Protein AF-A0A3Q7RIY8-F1 (afdb_monomer_lite)

Radius of gyration: 18.78 Å; chains: 1; bounding box: 49×15×43 Å

pLDDT: mean 86.96, std 14.69, range [39.25, 98.12]

Sequence (69 aa):
MEIFLSATVEYALHVFNLQSNDTKAYRLVRILDSRIEQIITCFFTISTDPWNTIFELWNKTCLEGGSLS

Secondary structure (DSSP, 8-state):
-HHHHHHHHHHHHHHHHHH---SS--------------EEEEEEEEEEEGGGTEEEEEEEEEEEE----

Structure (mmCIF, N/CA/C/O backbone):
data_AF-A0A3Q7RIY8-F1
#
_entry.id   AF-A0A3Q7RIY8-F1
#
loop_
_atom_site.group_PDB
_atom_site.id
_atom_site.type_symbol
_atom_site.label_atom_id
_atom_site.label_alt_id
_atom_site.label_comp_id
_atom_site.label_asym_id
_atom_site.label_entity_id
_atom_site.label_seq_id
_atom_site.pdbx_PDB_ins_code
_atom_site.Cartn_x
_atom_site.Cartn_y
_atom_site.Cartn_z
_atom_site.occupancy
_atom_site.B_iso_or_equiv
_atom_site.auth_seq_id
_atom_site.auth_comp_id
_atom_site.auth_asym_id
_atom_site.auth_atom_id
_atom_site.pdbx_PDB_model_num
ATOM 1 N N . MET A 1 1 ? -8.583 -7.997 -11.846 1.00 53.81 1 MET A N 1
ATOM 2 C CA . MET A 1 1 ? -9.589 -6.960 -11.527 1.00 53.81 1 MET A CA 1
ATOM 3 C C . MET A 1 1 ? -10.080 -7.109 -10.088 1.00 53.81 1 MET A C 1
ATOM 5 O O . MET A 1 1 ? -9.982 -6.142 -9.353 1.00 53.81 1 MET A O 1
ATOM 9 N N . GLU A 1 2 ? -10.456 -8.315 -9.642 1.00 59.19 2 GLU A N 1
ATOM 10 C CA . GLU A 1 2 ? -10.836 -8.591 -8.236 1.00 59.19 2 GLU A CA 1
ATOM 11 C C . GLU A 1 2 ? -9.716 -8.361 -7.199 1.00 59.19 2 GLU A C 1
ATOM 13 O O . GLU A 1 2 ? -9.987 -7.922 -6.086 1.00 59.19 2 GLU A O 1
ATOM 18 N N . ILE A 1 3 ? -8.448 -8.587 -7.569 1.00 59.59 3 ILE A N 1
ATOM 19 C CA . ILE A 1 3 ? -7.303 -8.491 -6.640 1.00 59.59 3 ILE A CA 1
ATOM 20 C C . ILE A 1 3 ? -7.129 -7.069 -6.072 1.00 59.59 3 ILE A C 1
ATOM 22 O O . ILE A 1 3 ? -6.869 -6.913 -4.881 1.00 59.59 3 ILE A O 1
ATOM 26 N N . PHE A 1 4 ? -7.304 -6.028 -6.899 1.00 65.12 4 PHE A N 1
ATOM 27 C C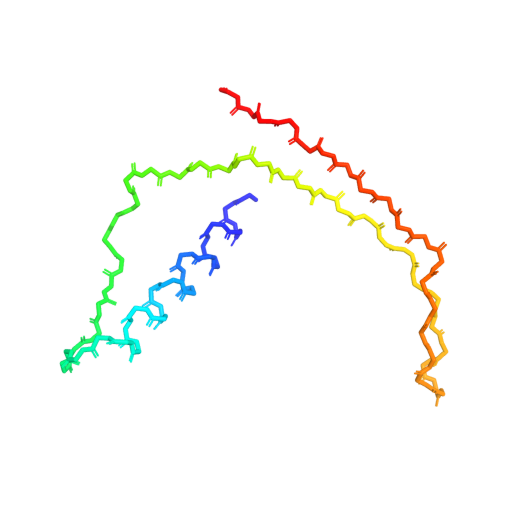A . PHE A 1 4 ? -7.133 -4.639 -6.454 1.00 65.12 4 PHE A CA 1
ATOM 28 C C . PHE A 1 4 ? -8.223 -4.218 -5.466 1.00 65.12 4 PHE A C 1
ATOM 30 O O . PHE A 1 4 ? -7.917 -3.579 -4.465 1.00 65.12 4 PHE A O 1
ATOM 37 N N . LEU A 1 5 ? -9.472 -4.632 -5.700 1.00 77.19 5 LEU A N 1
ATOM 38 C CA . LEU A 1 5 ? -10.565 -4.348 -4.774 1.00 77.19 5 LEU A CA 1
ATOM 39 C C . LEU A 1 5 ? -10.355 -5.068 -3.431 1.00 77.19 5 LEU A C 1
ATOM 41 O O . LEU A 1 5 ? -10.551 -4.448 -2.389 1.00 77.19 5 LEU A O 1
ATOM 45 N N . SER A 1 6 ? -9.896 -6.328 -3.443 1.00 84.62 6 SER A N 1
ATOM 46 C CA . SER A 1 6 ? -9.615 -7.084 -2.209 1.00 84.62 6 SER A CA 1
ATOM 47 C C . SER A 1 6 ? -8.556 -6.392 -1.355 1.00 84.62 6 SER A C 1
ATOM 49 O O . SER A 1 6 ? -8.806 -6.095 -0.190 1.00 84.62 6 SER A O 1
ATOM 51 N N . ALA A 1 7 ? -7.411 -6.044 -1.950 1.00 87.75 7 ALA A N 1
ATOM 52 C CA . ALA A 1 7 ? -6.312 -5.416 -1.220 1.00 87.75 7 ALA A CA 1
ATOM 53 C C . ALA A 1 7 ? -6.703 -4.045 -0.641 1.00 87.75 7 ALA A C 1
ATOM 55 O O . ALA A 1 7 ? -6.373 -3.733 0.504 1.00 87.75 7 ALA A O 1
ATOM 56 N N . THR A 1 8 ? -7.440 -3.227 -1.401 1.00 88.00 8 THR A N 1
ATOM 57 C CA . THR A 1 8 ? -7.925 -1.927 -0.915 1.00 88.00 8 THR A CA 1
ATOM 58 C C . THR A 1 8 ? -8.901 -2.084 0.249 1.00 88.00 8 THR A C 1
ATOM 60 O O . THR A 1 8 ? -8.798 -1.355 1.236 1.00 88.00 8 THR A O 1
ATOM 63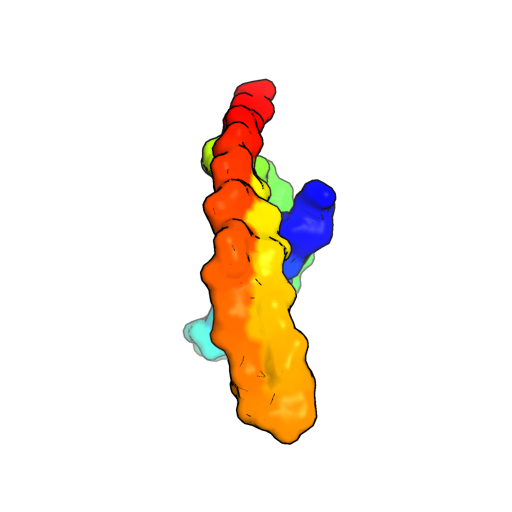 N N . VAL A 1 9 ? -9.833 -3.035 0.162 1.00 92.75 9 VAL A N 1
ATOM 64 C CA . VAL A 1 9 ? -10.824 -3.271 1.220 1.00 92.75 9 VAL A CA 1
ATOM 65 C C . VAL A 1 9 ? -10.172 -3.848 2.477 1.00 92.75 9 VAL A C 1
ATOM 67 O O . VAL A 1 9 ? -10.500 -3.417 3.581 1.00 92.75 9 VAL A O 1
ATOM 70 N N . GLU A 1 10 ? -9.218 -4.768 2.328 1.00 93.50 10 GLU A N 1
ATOM 71 C CA . GLU A 1 10 ? -8.428 -5.307 3.441 1.00 93.50 10 GLU A CA 1
ATOM 72 C C . GLU A 1 10 ? -7.640 -4.207 4.154 1.00 93.50 10 GLU A C 1
ATOM 74 O O . GLU A 1 10 ? -7.694 -4.105 5.382 1.00 93.50 10 GLU A O 1
ATOM 79 N N . TYR A 1 11 ? -6.966 -3.340 3.394 1.00 94.44 11 TYR A N 1
ATOM 80 C CA . TYR A 1 11 ? -6.248 -2.197 3.947 1.00 94.44 11 TYR A CA 1
ATOM 81 C C . TYR A 1 11 ? -7.184 -1.246 4.704 1.00 94.44 11 TYR A C 1
ATOM 83 O O . TYR A 1 11 ? -6.903 -0.885 5.848 1.00 94.44 11 TYR A O 1
ATOM 91 N N . ALA A 1 12 ? -8.320 -0.877 4.107 1.00 95.19 12 ALA A N 1
ATOM 92 C CA . ALA A 1 12 ? -9.292 0.009 4.743 1.00 95.19 12 ALA A CA 1
ATOM 93 C C . ALA A 1 12 ? -9.840 -0.585 6.052 1.00 95.19 12 ALA A C 1
ATOM 95 O O . ALA A 1 12 ? -9.902 0.106 7.070 1.00 95.19 12 ALA A O 1
ATOM 96 N N . LEU A 1 13 ? -10.182 -1.878 6.050 1.00 96.88 13 LEU A N 1
ATOM 97 C CA . LEU A 1 13 ? -10.646 -2.585 7.242 1.00 96.88 13 LEU A CA 1
ATOM 98 C C . LEU A 1 13 ? -9.562 -2.646 8.327 1.00 96.88 13 LEU A C 1
ATOM 100 O O . LEU A 1 13 ? -9.861 -2.475 9.509 1.00 96.88 13 LEU A O 1
ATOM 104 N N . HIS A 1 14 ? -8.306 -2.875 7.940 1.00 97.19 14 HIS A N 1
ATOM 105 C CA . HIS A 1 14 ? -7.175 -2.887 8.863 1.00 97.19 14 HIS A CA 1
ATOM 106 C C . HIS A 1 14 ? -6.985 -1.527 9.542 1.00 97.19 14 HIS A C 1
ATOM 108 O O . HIS A 1 14 ? -6.928 -1.461 10.770 1.00 97.19 14 HIS A O 1
ATOM 114 N N . VAL A 1 15 ? -6.952 -0.443 8.762 1.00 98.12 15 VAL A N 1
ATOM 115 C CA . VAL A 1 15 ? -6.816 0.923 9.288 1.00 98.12 15 VAL A CA 1
ATOM 116 C C . VAL A 1 15 ? -7.977 1.269 10.221 1.00 98.12 15 VAL A C 1
ATOM 118 O O . VAL A 1 15 ? -7.742 1.784 11.311 1.00 98.12 15 VAL A O 1
ATOM 121 N N . PHE A 1 16 ? -9.212 0.928 9.846 1.00 97.94 16 PHE A N 1
ATOM 122 C CA . PHE A 1 16 ? -10.384 1.142 10.697 1.00 97.94 16 PHE A CA 1
ATOM 123 C C . PHE A 1 16 ? -10.261 0.414 12.043 1.00 97.94 16 PHE A C 1
ATOM 125 O O . PHE A 1 16 ? -10.491 1.006 13.095 1.00 97.94 16 PHE A O 1
ATOM 132 N N . ASN A 1 17 ? -9.847 -0.856 12.024 1.00 98.00 17 ASN A N 1
ATOM 133 C CA . ASN A 1 17 ? -9.650 -1.646 13.239 1.00 98.00 17 ASN A CA 1
ATOM 134 C C . ASN A 1 17 ? -8.543 -1.092 14.146 1.00 98.00 17 ASN A C 1
ATOM 136 O O . ASN A 1 17 ? -8.669 -1.198 15.360 1.00 98.00 17 ASN A O 1
ATOM 140 N N . LEU A 1 18 ? -7.482 -0.500 13.585 1.00 97.62 18 LEU A N 1
ATOM 141 C CA . LEU A 1 18 ? -6.431 0.161 14.369 1.00 97.62 18 LEU A CA 1
ATOM 142 C C . LEU A 1 18 ? -6.898 1.471 15.013 1.00 97.62 18 LEU A C 1
ATOM 144 O O . LEU A 1 18 ? -6.404 1.838 16.075 1.00 97.62 18 LEU A O 1
ATOM 148 N N . GLN A 1 19 ? -7.798 2.197 14.348 1.00 98.12 19 GLN A N 1
ATOM 149 C CA . GLN A 1 19 ? -8.297 3.495 14.810 1.00 98.12 19 GLN A CA 1
ATOM 150 C C . GLN A 1 19 ? -9.492 3.382 15.759 1.00 98.12 19 GLN A C 1
ATOM 152 O O . GLN A 1 19 ? -9.792 4.333 16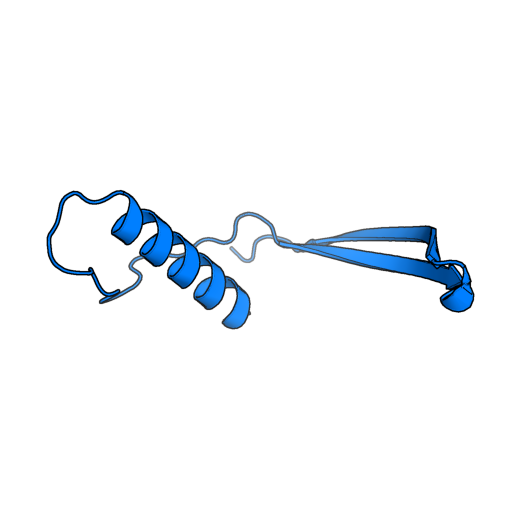.480 1.00 98.12 19 GLN A O 1
ATOM 157 N N . SER A 1 20 ? -10.200 2.254 15.745 1.00 97.38 20 SER A N 1
ATOM 158 C CA . SER A 1 20 ? -11.335 2.038 16.632 1.00 97.38 20 SER A CA 1
ATOM 159 C C . SER A 1 20 ? -10.882 1.860 18.084 1.00 97.38 20 SER A C 1
ATOM 161 O O . SER A 1 20 ? -9.891 1.195 18.368 1.00 97.38 20 SER A O 1
ATOM 163 N N . ASN A 1 21 ? -11.666 2.400 19.019 1.00 97.31 21 ASN A N 1
ATOM 164 C CA . ASN A 1 21 ? -11.492 2.161 20.456 1.00 97.31 21 ASN A CA 1
ATOM 165 C C . ASN A 1 21 ? -12.126 0.836 20.919 1.00 97.31 21 ASN A C 1
ATOM 167 O O . ASN A 1 21 ? -12.190 0.564 22.120 1.00 97.31 21 ASN A O 1
ATOM 171 N N . ASP A 1 22 ? -12.641 0.027 19.995 1.00 97.25 22 ASP A N 1
ATOM 172 C CA . ASP A 1 22 ? -13.228 -1.259 20.332 1.00 97.25 22 ASP A CA 1
ATOM 173 C C . ASP A 1 22 ? -12.202 -2.287 20.786 1.00 97.25 22 ASP A C 1
ATOM 175 O O . ASP A 1 22 ? -11.069 -2.373 20.324 1.00 97.25 22 A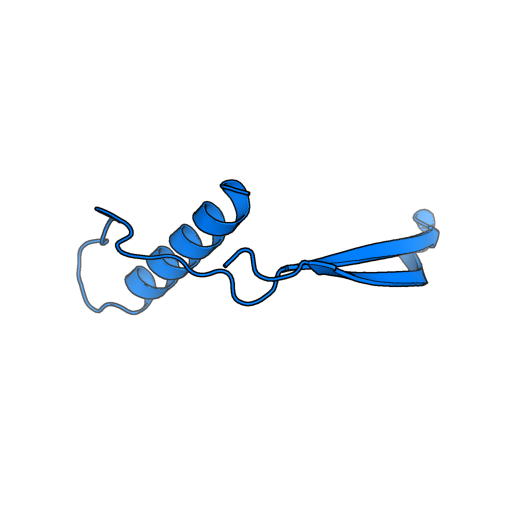SP A O 1
ATOM 179 N N . THR A 1 23 ? -12.668 -3.170 21.659 1.00 96.50 23 THR A N 1
ATOM 180 C CA . THR A 1 23 ? -11.882 -4.311 22.141 1.00 96.50 23 THR A CA 1
ATOM 181 C C . THR A 1 23 ? -11.914 -5.504 21.180 1.00 96.50 23 THR A C 1
ATOM 183 O O . THR A 1 23 ? -11.279 -6.531 21.435 1.00 96.50 23 THR A O 1
ATOM 186 N N . LYS A 1 24 ? -12.691 -5.407 20.094 1.00 97.38 24 LYS A N 1
ATOM 187 C CA . LYS A 1 24 ? -12.904 -6.462 19.102 1.00 97.38 24 LYS A CA 1
ATOM 188 C C . LYS A 1 24 ? -12.669 -5.918 17.701 1.00 97.38 24 LYS A C 1
ATOM 190 O O . LYS A 1 24 ? -13.068 -4.805 17.383 1.00 97.38 24 LYS A O 1
ATOM 195 N N . ALA A 1 25 ? -12.069 -6.754 16.861 1.00 96.19 25 ALA A N 1
ATOM 196 C CA . ALA A 1 25 ? -11.898 -6.445 15.454 1.00 96.19 25 ALA A CA 1
ATOM 197 C C . ALA A 1 2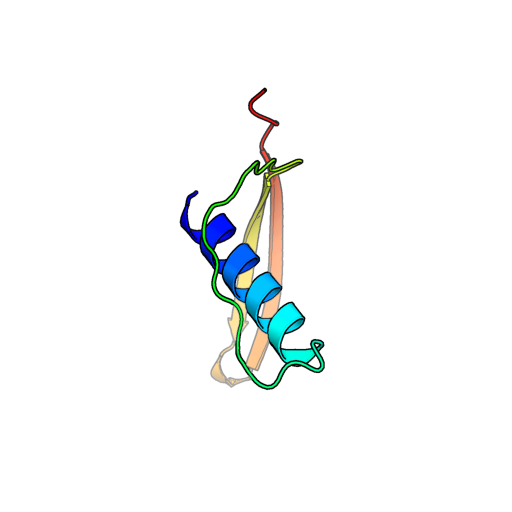5 ? -13.222 -6.603 14.696 1.00 96.19 25 ALA A C 1
ATOM 199 O O . ALA A 1 25 ? -13.973 -7.564 14.887 1.00 96.19 25 ALA A O 1
ATOM 200 N N . TYR A 1 26 ? -13.458 -5.674 13.786 1.00 97.12 26 TYR A N 1
ATOM 201 C CA . TYR A 1 26 ? -14.527 -5.703 12.810 1.00 97.12 26 TYR A CA 1
ATOM 202 C C . TYR A 1 26 ? -14.127 -6.562 11.611 1.00 97.12 26 TYR A C 1
ATOM 204 O O . TYR A 1 26 ? -12.960 -6.599 11.209 1.00 97.12 26 TYR A O 1
ATOM 212 N N . ARG A 1 27 ? -15.118 -7.232 11.012 1.00 96.31 27 ARG A N 1
ATOM 213 C CA . ARG A 1 27 ? -14.971 -7.991 9.765 1.00 96.31 27 ARG A CA 1
ATOM 214 C C . ARG A 1 27 ? -15.874 -7.423 8.682 1.00 96.31 27 ARG A C 1
ATOM 216 O O . ARG A 1 27 ? -16.984 -6.975 8.967 1.00 96.31 27 ARG A O 1
ATOM 223 N N . LEU A 1 28 ? -15.433 -7.529 7.435 1.00 94.75 28 LEU A N 1
ATOM 224 C CA . LEU A 1 28 ? -16.270 -7.220 6.286 1.00 94.75 28 LEU A CA 1
ATOM 225 C C . LEU A 1 28 ? -17.428 -8.228 6.190 1.00 94.75 28 LEU A C 1
ATOM 227 O O . LEU A 1 28 ? -17.222 -9.438 6.288 1.00 94.75 28 LEU A O 1
ATOM 231 N N . VAL A 1 29 ? -18.647 -7.724 5.997 1.00 95.25 29 VAL A N 1
ATOM 232 C CA . VAL A 1 29 ? -19.840 -8.556 5.760 1.00 95.25 29 VAL A CA 1
ATOM 233 C C . VAL A 1 29 ? -20.211 -8.549 4.283 1.00 95.25 29 VAL A C 1
ATOM 235 O O . VAL A 1 29 ? -20.400 -9.607 3.691 1.00 95.25 29 VAL A O 1
ATOM 238 N N . ARG A 1 30 ? -20.320 -7.358 3.688 1.00 92.19 30 ARG A N 1
ATOM 239 C CA . ARG A 1 30 ? -20.673 -7.174 2.281 1.00 92.19 30 ARG A CA 1
ATOM 240 C C . ARG A 1 30 ? -20.205 -5.803 1.798 1.00 92.19 30 ARG A C 1
ATOM 242 O O . ARG A 1 30 ? -20.359 -4.821 2.517 1.00 92.19 30 ARG A O 1
ATOM 249 N N . ILE A 1 31 ? -19.695 -5.747 0.571 1.00 89.50 31 ILE A N 1
ATOM 250 C CA . ILE A 1 31 ? -19.456 -4.495 -0.156 1.00 89.50 31 ILE A CA 1
ATOM 251 C C . ILE A 1 31 ? -20.780 -4.078 -0.804 1.00 89.50 31 ILE A C 1
ATOM 253 O O . ILE A 1 31 ? -21.404 -4.883 -1.498 1.00 89.50 31 ILE A O 1
ATOM 257 N N . LEU A 1 32 ? -21.238 -2.858 -0.520 1.00 90.19 32 LEU A N 1
ATOM 258 C CA . LEU A 1 32 ? -22.512 -2.349 -1.040 1.00 90.19 32 LEU A CA 1
ATOM 259 C C . LEU A 1 32 ? -22.372 -1.794 -2.457 1.00 90.19 32 LEU A C 1
ATOM 261 O O . LEU A 1 32 ? -23.235 -2.053 -3.288 1.00 90.19 32 LEU A O 1
ATOM 265 N N . ASP A 1 33 ? -21.287 -1.068 -2.711 1.00 85.94 33 ASP A N 1
ATOM 266 C CA . ASP A 1 33 ? -20.951 -0.505 -4.013 1.00 85.94 33 ASP A CA 1
ATOM 267 C C . ASP A 1 33 ? -19.428 -0.350 -4.131 1.00 85.94 33 ASP A C 1
ATOM 269 O O . ASP A 1 33 ? -18.730 -0.178 -3.127 1.00 85.94 33 ASP A O 1
ATOM 273 N N . SER A 1 34 ? -18.914 -0.436 -5.354 1.00 83.75 34 SER A N 1
ATOM 274 C CA . SER A 1 34 ? -17.506 -0.200 -5.659 1.00 83.75 34 SER A CA 1
ATOM 275 C C . SER A 1 34 ? -17.387 0.424 -7.039 1.00 83.75 34 SER A C 1
ATOM 277 O O . SER A 1 34 ? -17.620 -0.241 -8.050 1.00 83.75 34 SER A O 1
ATOM 279 N N . ARG A 1 35 ? -16.967 1.686 -7.082 1.00 79.00 35 ARG A N 1
ATOM 280 C CA . ARG A 1 35 ? -16.701 2.396 -8.327 1.00 79.00 35 ARG A CA 1
ATOM 281 C C . ARG A 1 35 ? -15.208 2.619 -8.475 1.00 79.00 35 ARG A C 1
ATOM 283 O O . ARG A 1 35 ? -14.562 3.174 -7.589 1.00 79.00 35 ARG A O 1
ATOM 290 N N . ILE A 1 36 ? -14.659 2.180 -9.600 1.00 76.38 36 ILE A N 1
ATOM 291 C CA . ILE A 1 36 ? -13.306 2.553 -9.997 1.00 76.38 36 ILE A CA 1
ATOM 292 C C . ILE A 1 36 ? -13.447 3.767 -10.908 1.00 76.38 36 ILE A C 1
ATOM 294 O O . ILE A 1 36 ? -13.964 3.650 -12.015 1.00 76.38 36 ILE A O 1
ATOM 298 N N . GLU A 1 37 ? -13.032 4.934 -10.419 1.00 74.12 37 GLU A N 1
ATOM 299 C CA . GLU A 1 37 ? -13.173 6.189 -11.165 1.00 74.12 37 GLU A CA 1
ATOM 300 C C . GLU A 1 37 ? -12.303 6.192 -12.427 1.00 74.12 37 GLU A C 1
ATOM 302 O O . GLU A 1 37 ? -12.793 6.520 -13.505 1.00 74.12 37 GLU A O 1
ATOM 307 N N . GLN A 1 38 ? -11.033 5.783 -12.313 1.00 72.44 38 GLN A N 1
ATOM 308 C CA . GLN A 1 38 ? -10.076 5.708 -13.420 1.00 72.44 38 GLN A CA 1
ATOM 309 C C . GLN A 1 38 ? -9.011 4.645 -13.126 1.00 72.44 38 GLN A C 1
ATOM 311 O O . GLN A 1 38 ? -8.406 4.643 -12.053 1.00 72.44 38 GLN A O 1
ATOM 316 N N . ILE A 1 39 ? -8.752 3.749 -14.082 1.00 74.88 39 ILE A N 1
ATOM 317 C CA . ILE A 1 39 ? -7.611 2.826 -14.004 1.00 74.88 39 ILE A CA 1
ATOM 318 C C . ILE A 1 39 ? -6.490 3.420 -14.839 1.00 74.88 39 ILE A C 1
ATOM 320 O O . ILE A 1 39 ? -6.549 3.378 -16.061 1.00 74.88 39 ILE A O 1
ATOM 324 N N . ILE A 1 40 ? -5.445 3.937 -14.201 1.00 82.88 40 ILE A N 1
ATOM 325 C CA . ILE A 1 40 ? -4.239 4.353 -14.920 1.00 82.88 40 ILE A CA 1
ATOM 326 C C . ILE A 1 40 ? -3.269 3.175 -14.924 1.00 82.88 40 ILE A C 1
ATOM 328 O O . ILE A 1 40 ? -2.728 2.797 -13.885 1.00 82.88 40 ILE A O 1
ATOM 332 N N . THR A 1 41 ? -3.045 2.584 -16.094 1.00 82.56 41 THR A N 1
ATOM 333 C CA . THR A 1 41 ? -2.054 1.515 -16.263 1.00 82.56 41 THR A CA 1
ATOM 334 C C . THR A 1 41 ? -0.749 2.125 -16.738 1.00 82.56 41 THR A C 1
ATOM 336 O O . THR A 1 41 ? -0.692 2.648 -17.847 1.00 82.56 41 THR A O 1
ATOM 339 N N . CYS A 1 42 ? 0.306 2.052 -15.928 1.00 90.06 42 CYS A N 1
ATOM 340 C CA . CYS A 1 42 ? 1.629 2.536 -16.316 1.00 90.06 42 CYS A CA 1
ATOM 341 C C . CYS A 1 42 ? 2.595 1.379 -16.587 1.00 90.06 42 CYS A C 1
ATOM 343 O O . CYS A 1 42 ? 2.741 0.470 -15.773 1.00 90.06 42 CYS A O 1
ATOM 345 N N . PHE A 1 43 ? 3.295 1.461 -17.713 1.00 92.69 43 PHE A N 1
ATOM 346 C CA . PHE A 1 43 ? 4.410 0.608 -18.093 1.00 92.69 43 PHE A CA 1
ATOM 347 C C . PHE A 1 43 ? 5.712 1.372 -17.874 1.00 92.69 43 PHE A C 1
ATOM 349 O O . PHE A 1 43 ? 5.870 2.497 -18.355 1.00 92.69 43 PHE A O 1
ATOM 356 N N . PHE A 1 44 ? 6.641 0.753 -17.151 1.00 95.50 44 PHE A N 1
ATOM 357 C CA . PHE A 1 44 ? 7.949 1.323 -16.858 1.00 95.50 44 PHE A CA 1
ATOM 358 C C . PHE A 1 44 ? 9.039 0.449 -17.469 1.00 95.50 44 PHE A C 1
ATOM 360 O O . PHE A 1 44 ? 8.987 -0.775 -17.374 1.00 95.50 44 PHE A O 1
ATOM 367 N N . THR A 1 45 ? 10.041 1.078 -18.073 1.00 96.81 45 THR A N 1
ATOM 368 C CA . THR A 1 45 ? 11.312 0.433 -18.418 1.00 96.81 45 THR A CA 1
ATOM 369 C C . THR A 1 45 ? 12.376 1.014 -17.509 1.00 96.81 45 THR A C 1
ATOM 371 O O . THR A 1 45 ? 12.610 2.222 -17.533 1.00 96.81 45 THR A O 1
ATOM 374 N N . ILE A 1 46 ? 12.988 0.163 -16.691 1.00 97.19 46 ILE A N 1
ATOM 375 C CA . ILE A 1 46 ? 14.017 0.546 -15.727 1.00 97.19 46 ILE A CA 1
ATOM 376 C C . ILE A 1 46 ? 15.290 -0.201 -16.117 1.00 97.19 46 ILE A C 1
ATOM 378 O O . ILE A 1 46 ? 15.278 -1.427 -16.209 1.00 97.19 46 ILE A O 1
ATOM 382 N N . SER A 1 47 ? 16.366 0.538 -16.369 1.00 97.25 47 SER A N 1
ATOM 383 C CA . SER A 1 47 ? 17.707 -0.027 -16.491 1.00 97.25 47 SER A CA 1
ATOM 384 C C . SER A 1 47 ? 18.296 -0.183 -15.095 1.00 97.25 47 SER A C 1
ATOM 386 O O . SER A 1 47 ? 18.121 0.692 -14.245 1.00 97.25 47 SER A O 1
ATOM 388 N N . THR A 1 48 ? 18.967 -1.301 -14.838 1.00 97.12 48 THR A N 1
ATOM 389 C CA . THR A 1 48 ? 19.541 -1.592 -13.523 1.00 97.12 48 THR A CA 1
ATOM 390 C C . THR A 1 48 ? 20.971 -2.077 -13.666 1.00 97.12 48 THR A C 1
ATOM 392 O O . THR A 1 48 ? 21.216 -2.991 -14.453 1.00 97.12 48 THR A O 1
ATOM 395 N N . ASP A 1 49 ? 21.872 -1.550 -12.842 1.00 97.19 49 ASP A N 1
ATOM 396 C CA . ASP A 1 49 ? 23.132 -2.213 -12.506 1.00 97.19 49 ASP A CA 1
ATOM 397 C C . ASP A 1 49 ? 23.011 -2.772 -11.076 1.00 97.19 49 ASP A C 1
ATOM 399 O O . ASP A 1 49 ? 23.167 -2.025 -10.101 1.00 97.19 49 ASP A O 1
ATOM 403 N N . PRO A 1 50 ? 22.687 -4.072 -10.922 1.00 94.56 50 PRO A N 1
ATOM 404 C CA . PRO A 1 50 ? 22.363 -4.653 -9.622 1.00 94.56 50 PRO A CA 1
ATOM 405 C C . PRO A 1 50 ? 23.540 -4.645 -8.651 1.00 94.56 50 PRO A C 1
ATOM 407 O O . PRO A 1 50 ? 23.347 -4.487 -7.448 1.00 94.56 50 PRO A O 1
ATOM 410 N N . TRP A 1 51 ? 24.758 -4.804 -9.169 1.00 96.62 51 TRP A N 1
ATOM 411 C CA . TRP A 1 51 ? 25.969 -4.942 -8.359 1.00 96.62 51 TRP A CA 1
ATOM 412 C C . TRP A 1 51 ? 26.370 -3.626 -7.704 1.00 96.62 51 TRP A C 1
ATOM 414 O O . TRP A 1 51 ? 26.969 -3.625 -6.632 1.00 96.62 51 TRP A O 1
ATOM 424 N N . ASN A 1 52 ? 25.989 -2.516 -8.332 1.00 97.00 52 ASN A N 1
ATOM 425 C CA . ASN A 1 52 ? 26.231 -1.167 -7.840 1.00 97.00 52 ASN A CA 1
ATOM 426 C C . ASN A 1 52 ? 24.957 -0.494 -7.308 1.00 97.00 52 ASN A C 1
ATOM 428 O O . ASN A 1 52 ? 24.999 0.665 -6.902 1.00 97.00 52 ASN A O 1
ATOM 432 N N . THR A 1 53 ? 23.821 -1.205 -7.278 1.00 94.94 53 THR A N 1
ATOM 433 C CA . THR A 1 53 ? 22.505 -0.687 -6.854 1.00 94.94 53 THR A CA 1
ATOM 434 C C . THR A 1 53 ? 22.063 0.574 -7.607 1.00 94.94 53 THR A C 1
ATOM 436 O O . THR A 1 53 ? 21.408 1.452 -7.045 1.00 94.94 53 THR A O 1
ATOM 439 N N . ILE A 1 54 ? 22.418 0.674 -8.889 1.00 96.56 54 ILE A N 1
ATOM 440 C CA . ILE A 1 54 ? 22.027 1.797 -9.747 1.00 96.56 54 ILE A CA 1
ATOM 441 C C . ILE A 1 54 ? 20.739 1.429 -10.480 1.00 96.56 54 ILE A C 1
ATOM 443 O O . ILE A 1 54 ? 20.621 0.339 -11.042 1.00 96.56 54 ILE A O 1
ATOM 447 N N . PHE A 1 55 ? 19.789 2.360 -10.498 1.00 96.75 55 PHE A N 1
ATOM 448 C CA . PHE A 1 55 ? 18.506 2.221 -11.178 1.00 96.75 55 PHE A CA 1
ATOM 449 C C . PHE A 1 55 ? 18.232 3.491 -11.979 1.00 96.75 55 PHE A C 1
ATOM 451 O O . PHE A 1 55 ? 18.233 4.590 -11.427 1.00 96.75 55 PHE A O 1
ATOM 458 N N . GLU A 1 56 ? 17.958 3.341 -13.269 1.00 97.00 56 GLU A N 1
ATOM 459 C CA . GLU A 1 56 ? 17.633 4.445 -14.168 1.00 97.00 56 GLU A CA 1
ATOM 460 C C . GLU A 1 56 ? 16.277 4.206 -14.820 1.00 97.00 56 GLU A C 1
ATOM 462 O O . GLU A 1 56 ? 16.035 3.167 -15.437 1.00 97.00 56 GLU A O 1
ATOM 467 N N . LEU A 1 57 ? 15.382 5.186 -14.725 1.00 96.69 57 LEU A N 1
ATOM 468 C CA . LEU A 1 57 ? 14.110 5.138 -15.431 1.00 96.69 57 LEU A CA 1
ATOM 469 C C . LEU A 1 57 ? 14.324 5.536 -16.893 1.00 96.69 57 LEU A C 1
ATOM 471 O O . LEU A 1 57 ? 14.574 6.698 -17.197 1.00 96.69 57 LEU A O 1
ATOM 475 N N . TRP A 1 58 ? 14.169 4.572 -17.792 1.00 95.50 58 TRP A N 1
ATOM 476 C CA . TRP A 1 58 ? 14.353 4.766 -19.227 1.00 95.50 58 TRP A CA 1
ATOM 477 C C . TRP A 1 58 ? 13.052 5.102 -19.960 1.00 95.50 58 TRP A C 1
ATOM 479 O O . TRP A 1 58 ? 13.060 5.879 -20.911 1.00 95.50 58 TRP A O 1
ATOM 489 N N . ASN A 1 59 ? 11.916 4.546 -19.531 1.00 94.44 59 ASN A N 1
ATOM 490 C CA . ASN A 1 59 ? 10.614 4.858 -20.125 1.00 94.44 59 ASN A CA 1
ATOM 491 C C . ASN A 1 59 ? 9.498 4.779 -19.080 1.00 94.44 59 ASN A C 1
ATOM 493 O O . ASN A 1 59 ? 9.493 3.877 -18.242 1.00 94.44 59 ASN A O 1
ATOM 497 N N . LYS A 1 60 ? 8.539 5.701 -19.168 1.00 95.19 60 LYS A N 1
ATOM 498 C CA . LYS A 1 60 ? 7.255 5.649 -18.472 1.00 95.19 60 LYS A CA 1
ATOM 499 C C . LYS A 1 60 ? 6.150 5.954 -19.477 1.00 95.19 60 LYS A C 1
ATOM 501 O O . LYS A 1 60 ? 6.056 7.078 -19.960 1.00 95.19 60 LYS A O 1
ATOM 506 N N . THR A 1 61 ? 5.278 4.984 -19.722 1.00 94.19 61 THR A N 1
ATOM 507 C CA . THR A 1 61 ? 4.078 5.168 -20.546 1.00 94.19 61 THR A CA 1
ATOM 508 C C . THR A 1 61 ? 2.856 4.841 -19.706 1.00 94.19 61 THR A C 1
ATOM 510 O O . THR A 1 61 ? 2.774 3.743 -19.170 1.00 94.19 61 THR A O 1
ATOM 513 N N . CYS A 1 62 ? 1.912 5.769 -19.573 1.00 90.44 62 CYS A N 1
ATOM 514 C CA . CYS A 1 62 ? 0.671 5.538 -18.836 1.00 90.44 62 CYS A CA 1
ATOM 515 C C . CYS A 1 62 ? -0.524 5.597 -19.786 1.00 90.44 62 CYS A C 1
ATOM 517 O O . CYS A 1 62 ? -0.598 6.480 -20.636 1.00 90.44 62 CYS A O 1
ATOM 519 N N . LEU A 1 63 ? -1.441 4.647 -19.633 1.00 85.69 63 LEU A N 1
ATOM 520 C CA . LEU A 1 63 ? -2.703 4.564 -20.352 1.00 85.69 63 LEU A CA 1
ATOM 521 C C . LEU A 1 63 ? -3.839 4.800 -19.363 1.00 85.69 63 LEU A C 1
ATOM 523 O O . LEU A 1 63 ? -3.917 4.124 -18.335 1.00 85.69 63 LEU A O 1
ATOM 527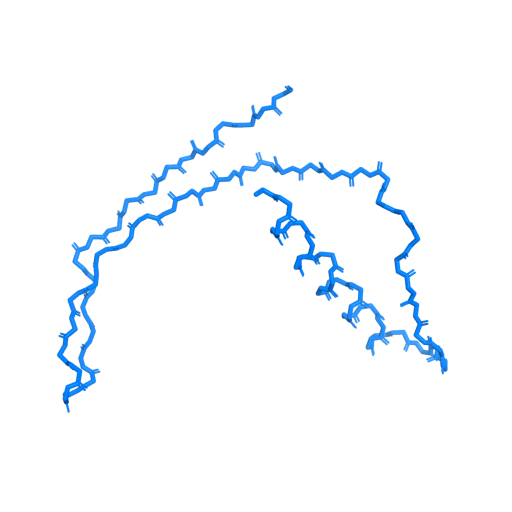 N N . GLU A 1 64 ? -4.724 5.732 -19.686 1.00 79.56 64 GLU A N 1
ATOM 528 C CA . GLU A 1 64 ? -5.993 5.882 -18.984 1.00 79.56 64 GLU A CA 1
ATOM 529 C C . GLU A 1 64 ? -6.965 4.817 -19.505 1.00 79.56 64 GLU A C 1
ATOM 531 O O . GLU A 1 64 ? -7.358 4.809 -20.671 1.00 79.56 64 GLU A O 1
ATOM 536 N N . GLY A 1 65 ? -7.325 3.872 -18.644 1.00 61.28 65 GLY A N 1
ATOM 537 C CA . GLY A 1 65 ? -8.442 2.968 -18.861 1.00 61.28 65 GLY A CA 1
ATOM 538 C C . GLY A 1 65 ? -9.739 3.740 -18.661 1.00 61.28 65 GLY A C 1
ATOM 539 O O . GLY A 1 65 ? -10.000 4.229 -17.560 1.00 61.28 65 GLY A O 1
ATOM 540 N N . GLY A 1 66 ? -10.527 3.855 -19.731 1.00 51.34 66 GLY A N 1
ATOM 541 C CA . GLY A 1 66 ? -11.845 4.477 -19.695 1.00 51.34 66 GLY A CA 1
ATOM 542 C C . GLY A 1 66 ? -12.742 3.814 -18.654 1.00 51.34 66 GLY A C 1
ATOM 543 O O . GLY A 1 66 ? -12.752 2.588 -18.514 1.00 51.34 66 GLY A O 1
ATOM 544 N N . SER A 1 67 ? -13.489 4.640 -17.927 1.00 45.88 67 SER A N 1
ATOM 545 C CA . SER A 1 67 ? -14.584 4.204 -17.073 1.00 45.88 67 SER A CA 1
ATOM 546 C C . SER A 1 67 ? -15.540 3.335 -17.894 1.00 45.88 67 SER A C 1
ATOM 548 O O . SER A 1 67 ? -16.161 3.798 -18.851 1.00 45.88 67 SER A O 1
ATOM 550 N N . LEU A 1 68 ? -15.649 2.053 -17.541 1.00 49.25 68 LEU A N 1
ATOM 551 C CA . LEU A 1 68 ? -16.803 1.269 -17.962 1.00 49.25 68 LEU A CA 1
ATOM 552 C C . LEU A 1 68 ? -17.987 1.837 -17.175 1.00 49.25 68 LEU A C 1
ATOM 554 O O . LEU A 1 68 ? -18.049 1.703 -15.952 1.00 49.25 68 LEU A O 1
ATOM 558 N N . SER A 1 69 ? -18.814 2.594 -17.895 1.00 39.25 69 SER A N 1
ATOM 559 C CA . SER A 1 69 ? -20.135 3.039 -17.444 1.00 39.25 69 SER A CA 1
ATOM 560 C C . SER A 1 69 ? -21.089 1.858 -17.352 1.00 39.25 69 SER A C 1
ATOM 562 O O . SER A 1 69 ? -20.897 0.882 -18.114 1.00 39.25 69 SER A O 1
#

Foldseek 3Di:
DVVVVVVVVVVVQVVVQVPDPDPDRDDDDDDPDDFDQKDKDKDWDWDDDVVVGDIDTPDIDIDIDDGPD